Protein AF-A0A937SHB6-F1 (afdb_monomer)

Radius of gyration: 24.81 Å; Cα contacts (8 Å, |Δi|>4): 116; chains: 1; bounding box: 54×30×60 Å

Solvent-accessible surface area (backbone atoms only — not comparable to full-atom values): 8129 Å² total; per-residue (Å²): 98,78,80,80,65,56,73,67,54,48,50,49,52,33,52,53,51,51,54,50,47,58,57,35,51,78,69,76,44,89,82,82,57,67,51,73,22,93,38,59,79,48,72,45,74,58,48,97,75,43,70,35,32,36,26,11,16,46,61,26,39,21,71,79,67,76,34,72,58,46,58,57,51,52,54,55,50,63,57,54,54,58,62,72,45,42,75,76,45,43,65,61,48,54,54,48,50,52,51,53,51,49,55,44,45,74,75,32,31,46,98,88,69,50,71,37,60,68,62,45,48,46,69,78,70,45,80,84,71,77,66,73,65,60,68,70,74,77,115

Mean predicted aligned error: 8.65 Å

pLDDT: mean 90.17, std 12.69, range [37.91, 98.0]

Sequence (139 aa):
GPNIYNASQKKRQTQEFLALRSRLYKLHKQFDPMLGAGYGRARSEPTKDIVYRRRSGQDFWTEITGDPDFYLKLVRLMRDEPAKHRRKYAPAWDAAINRFTHEFVENFCFSNGNIDWEKLVQFVSGTKNNEATAKKRKK

Secondary structure (DSSP, 8-state):
------HHHHHHHHHHHHHHHHHHHTTT-----EEEESSS---B---SS--SEEEETHHHHHHHHS-TTHHHHHHHHHHHHHHHHHHHHHHHHHHHHHHHHHHHHHHHB-TTS-B-HHHHHHHHHS---GGGGTGGG--

Structure (mmCIF, N/CA/C/O backbone):
data_AF-A0A937SHB6-F1
#
_entry.id   AF-A0A937SHB6-F1
#
loop_
_atom_site.group_PDB
_atom_site.id
_atom_site.type_symbol
_atom_site.label_atom_id
_atom_site.label_alt_id
_atom_site.label_comp_id
_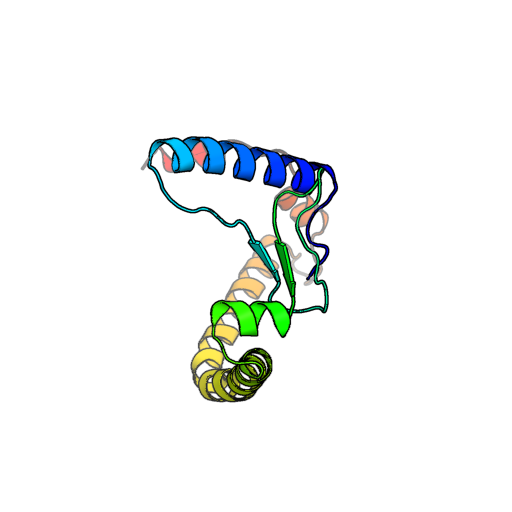atom_site.label_asym_id
_atom_site.label_entity_id
_atom_site.label_seq_id
_atom_site.pdbx_PDB_ins_code
_atom_site.Cartn_x
_atom_site.Cartn_y
_atom_site.Cartn_z
_atom_site.occupancy
_atom_site.B_iso_or_equiv
_atom_site.auth_seq_id
_atom_site.auth_comp_id
_atom_site.auth_asym_id
_ato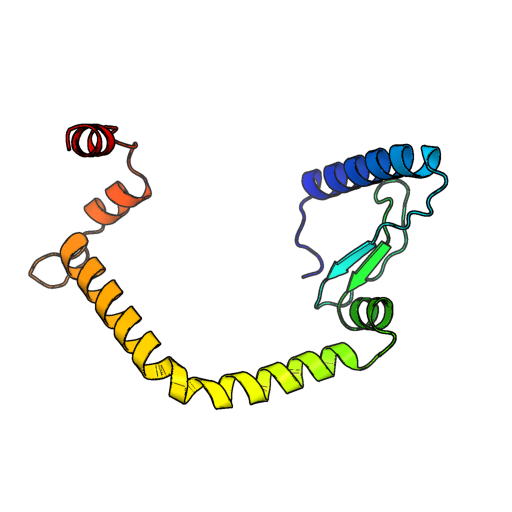m_site.auth_atom_id
_atom_site.pdbx_PDB_model_num
ATOM 1 N N . GLY A 1 1 ? -1.554 5.803 -5.635 1.00 72.00 1 GLY A N 1
ATOM 2 C CA . GLY A 1 1 ? -1.498 6.767 -6.751 1.00 72.00 1 GLY A CA 1
ATOM 3 C C . GLY A 1 1 ? -0.051 6.986 -7.136 1.00 72.00 1 GLY A C 1
ATOM 4 O O . GLY A 1 1 ? 0.813 6.544 -6.390 1.00 72.00 1 GLY A O 1
ATOM 5 N N . PRO A 1 2 ? 0.256 7.660 -8.250 1.00 78.81 2 PRO A N 1
ATOM 6 C CA . PRO A 1 2 ? 1.640 7.814 -8.718 1.00 78.81 2 PRO A CA 1
ATOM 7 C C . PRO A 1 2 ? 2.530 8.690 -7.808 1.00 78.81 2 PRO A C 1
ATOM 9 O O . PRO A 1 2 ? 3.752 8.636 -7.914 1.00 78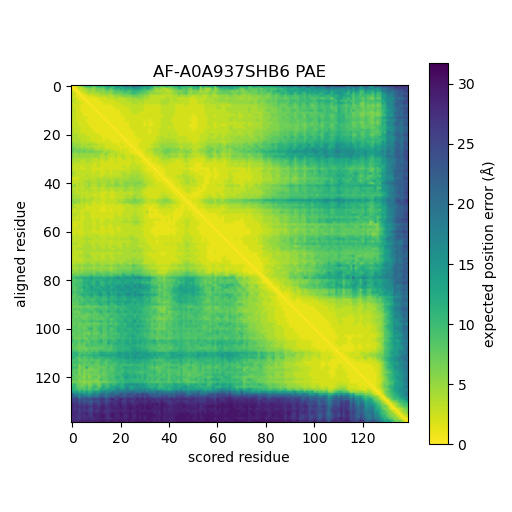.81 2 PRO A O 1
ATOM 12 N N . ASN A 1 3 ? 1.936 9.464 -6.890 1.00 83.12 3 ASN A N 1
ATOM 13 C CA . ASN A 1 3 ? 2.628 10.397 -5.991 1.00 83.12 3 ASN A CA 1
ATOM 14 C C . ASN A 1 3 ? 2.478 9.995 -4.512 1.00 83.12 3 ASN A C 1
ATOM 16 O O . ASN A 1 3 ? 1.939 10.750 -3.713 1.00 83.12 3 ASN A O 1
ATOM 20 N N . ILE A 1 4 ? 2.920 8.789 -4.152 1.00 85.81 4 ILE A N 1
ATOM 21 C CA . ILE A 1 4 ? 2.862 8.281 -2.762 1.00 85.81 4 ILE A CA 1
ATOM 22 C C . ILE A 1 4 ? 4.119 8.579 -1.941 1.00 85.81 4 ILE A C 1
ATOM 24 O O . ILE A 1 4 ? 4.119 8.372 -0.731 1.00 85.81 4 ILE A O 1
ATOM 28 N N . TYR A 1 5 ? 5.187 9.048 -2.592 1.00 89.69 5 TYR A N 1
ATOM 29 C CA . TYR A 1 5 ? 6.479 9.267 -1.952 1.00 89.69 5 TYR A CA 1
ATOM 30 C C . TYR A 1 5 ? 6.903 10.728 -1.988 1.00 89.69 5 TYR A C 1
ATOM 32 O O . TYR A 1 5 ? 6.865 11.381 -3.038 1.00 89.69 5 TYR A O 1
ATOM 40 N N . ASN A 1 6 ? 7.399 11.197 -0.848 1.00 92.94 6 ASN A N 1
ATOM 41 C CA . ASN A 1 6 ? 8.152 12.437 -0.748 1.00 92.94 6 ASN A CA 1
ATOM 42 C C . ASN A 1 6 ? 9.592 12.258 -1.285 1.00 92.94 6 ASN A C 1
ATOM 44 O O . ASN A 1 6 ? 10.005 11.171 -1.706 1.00 92.94 6 ASN A O 1
ATOM 48 N N . ALA A 1 7 ? 10.370 13.342 -1.299 1.00 91.50 7 ALA A N 1
ATOM 49 C CA . ALA A 1 7 ? 11.719 13.341 -1.864 1.00 91.50 7 ALA A CA 1
ATOM 50 C C . ALA A 1 7 ? 12.697 12.402 -1.127 1.00 91.50 7 ALA A C 1
ATOM 52 O O . ALA A 1 7 ? 13.476 11.704 -1.781 1.00 91.50 7 ALA A O 1
ATOM 53 N N . SER A 1 8 ? 12.645 12.334 0.210 1.00 94.06 8 SER A N 1
ATOM 54 C CA . SER A 1 8 ? 13.553 11.477 0.985 1.00 94.06 8 SER A CA 1
ATOM 55 C C . SER A 1 8 ? 13.262 9.992 0.756 1.00 94.06 8 SER A C 1
ATOM 57 O O . SER A 1 8 ? 14.193 9.205 0.586 1.00 94.06 8 SER A O 1
ATOM 59 N N . GLN A 1 9 ? 11.985 9.620 0.640 1.00 94.38 9 GLN A N 1
ATOM 60 C CA . GLN A 1 9 ? 11.557 8.259 0.309 1.00 94.38 9 GLN A CA 1
ATOM 61 C C . GLN A 1 9 ? 12.026 7.835 -1.087 1.00 94.38 9 GLN A C 1
ATOM 63 O O . GLN A 1 9 ? 12.581 6.747 -1.235 1.00 94.38 9 GLN A O 1
ATOM 68 N N . LYS A 1 10 ? 11.890 8.705 -2.100 1.00 92.38 10 LYS A N 1
ATOM 69 C CA . LYS A 1 10 ? 12.387 8.425 -3.461 1.00 92.38 10 LYS A CA 1
ATOM 70 C C . LYS A 1 10 ? 13.899 8.193 -3.471 1.00 92.38 10 LYS A C 1
ATOM 72 O O . LYS A 1 10 ? 14.362 7.217 -4.058 1.00 92.38 10 LYS A O 1
ATOM 77 N N . LYS A 1 11 ? 14.659 9.043 -2.768 1.00 94.31 11 LYS A N 1
ATOM 78 C CA . LYS A 1 11 ? 16.118 8.904 -2.638 1.00 94.31 11 LYS A CA 1
ATOM 79 C C . LYS A 1 11 ? 16.498 7.597 -1.944 1.00 94.31 11 LYS A C 1
ATOM 81 O O . LYS A 1 11 ? 17.383 6.892 -2.427 1.00 94.31 11 LYS A O 1
ATOM 86 N N . ARG A 1 12 ? 15.820 7.247 -0.844 1.00 96.19 12 ARG A N 1
ATOM 87 C CA . ARG A 1 12 ? 16.086 5.993 -0.128 1.00 96.19 12 ARG A CA 1
ATOM 88 C C . ARG A 1 12 ? 15.779 4.779 -0.997 1.00 96.19 12 ARG A C 1
ATOM 90 O O . ARG A 1 12 ? 16.596 3.871 -1.062 1.00 96.19 12 ARG A O 1
ATOM 97 N N . GLN A 1 13 ? 14.663 4.789 -1.720 1.00 95.25 13 GLN A N 1
ATOM 98 C CA . GLN A 1 13 ? 14.301 3.707 -2.633 1.00 95.25 13 GLN A CA 1
ATOM 99 C C . GLN A 1 13 ? 15.363 3.490 -3.724 1.00 95.25 13 GLN A C 1
ATOM 101 O O . GLN A 1 13 ? 15.758 2.352 -3.969 1.00 95.25 13 GLN A O 1
ATOM 106 N N . THR A 1 14 ? 15.885 4.566 -4.324 1.00 95.31 14 THR A N 1
ATOM 107 C CA . THR A 1 14 ? 17.014 4.482 -5.267 1.00 95.31 14 THR A CA 1
ATOM 108 C C . THR A 1 14 ? 18.235 3.812 -4.628 1.00 95.31 14 THR A C 1
ATOM 110 O O . THR A 1 14 ? 18.822 2.913 -5.229 1.00 95.31 14 THR A O 1
ATOM 113 N N . GLN A 1 15 ? 18.612 4.208 -3.408 1.00 96.50 15 GLN A N 1
ATOM 114 C CA . GLN A 1 15 ? 19.764 3.628 -2.704 1.00 96.50 15 GLN A CA 1
ATOM 115 C C . GLN A 1 15 ? 19.589 2.127 -2.438 1.00 96.50 15 GLN A C 1
ATOM 117 O O . GLN A 1 15 ? 20.512 1.354 -2.689 1.00 96.50 15 GLN A O 1
ATOM 122 N N . GLU A 1 16 ? 18.407 1.709 -1.983 1.00 96.88 16 GLU A N 1
ATOM 123 C CA . GLU A 1 16 ? 18.111 0.296 -1.716 1.00 96.88 16 GLU A CA 1
ATOM 124 C C . GLU A 1 16 ? 18.144 -0.546 -2.997 1.00 96.88 16 GLU A C 1
ATOM 126 O O . GLU A 1 16 ? 18.738 -1.627 -3.017 1.00 96.88 16 GLU A O 1
ATOM 131 N N . PHE A 1 17 ? 17.594 -0.037 -4.106 1.00 96.69 17 PHE A N 1
ATOM 132 C CA . PHE A 1 17 ? 17.677 -0.731 -5.392 1.00 96.69 17 PHE A CA 1
ATOM 133 C C . PHE A 1 17 ? 19.113 -0.837 -5.911 1.00 96.69 17 PHE A C 1
ATOM 135 O O . PHE A 1 17 ? 19.489 -1.886 -6.432 1.00 96.69 17 PHE A O 1
ATOM 142 N N . LEU A 1 18 ? 19.944 0.194 -5.735 1.00 95.25 18 LEU A N 1
ATOM 143 C CA . LEU A 1 18 ? 21.368 0.131 -6.083 1.00 95.25 18 LEU A CA 1
ATOM 144 C C . LEU A 1 18 ? 22.121 -0.906 -5.240 1.00 95.25 18 LEU A C 1
ATOM 146 O O . LEU A 1 18 ? 22.929 -1.669 -5.779 1.00 95.25 18 LEU A O 1
ATOM 150 N N . ALA A 1 19 ? 21.840 -0.962 -3.937 1.00 96.38 19 ALA A N 1
ATOM 151 C CA . ALA A 1 19 ? 22.441 -1.933 -3.030 1.00 96.38 19 ALA A CA 1
ATOM 152 C C . ALA A 1 19 ? 22.047 -3.371 -3.403 1.00 96.38 19 ALA A C 1
ATOM 154 O O . ALA A 1 19 ? 22.914 -4.245 -3.491 1.00 96.38 19 ALA A O 1
ATOM 155 N N . LEU A 1 20 ? 20.763 -3.614 -3.684 1.00 96.12 20 LEU A N 1
ATOM 156 C CA . LEU A 1 20 ? 20.275 -4.914 -4.141 1.00 96.12 20 LEU A CA 1
ATOM 157 C C . LEU A 1 20 ? 20.898 -5.307 -5.484 1.00 96.12 20 LEU A C 1
ATOM 159 O O . LEU A 1 20 ? 21.407 -6.417 -5.621 1.00 96.12 20 LEU A O 1
ATOM 163 N N . ARG A 1 21 ? 20.933 -4.380 -6.444 1.00 94.62 21 ARG A N 1
ATOM 164 C CA . ARG A 1 21 ? 21.545 -4.595 -7.757 1.00 94.62 21 ARG A CA 1
ATOM 165 C C . ARG A 1 21 ? 23.005 -5.038 -7.638 1.00 94.62 21 ARG A C 1
ATOM 167 O O . ARG A 1 21 ? 23.398 -6.009 -8.273 1.00 94.62 21 ARG A O 1
ATOM 174 N N . SER A 1 22 ? 23.792 -4.380 -6.784 1.00 94.44 22 SER A N 1
ATOM 175 C CA . SER A 1 22 ? 25.191 -4.757 -6.522 1.00 94.44 22 SER A CA 1
ATOM 176 C C . SER A 1 22 ? 25.322 -6.190 -5.986 1.00 94.44 22 SER A C 1
ATOM 178 O O . SER A 1 22 ? 26.214 -6.929 -6.398 1.00 94.44 22 SER A O 1
ATOM 180 N N . ARG A 1 23 ? 24.404 -6.624 -5.110 1.00 95.94 23 ARG A N 1
ATOM 181 C CA . ARG A 1 23 ? 24.380 -8.004 -4.593 1.00 95.94 23 ARG A CA 1
ATOM 182 C C . ARG A 1 23 ? 24.003 -9.015 -5.676 1.00 95.94 23 ARG A C 1
ATOM 184 O O . ARG A 1 23 ? 24.661 -10.042 -5.787 1.00 95.94 23 ARG A O 1
ATOM 191 N N . LEU A 1 24 ? 22.986 -8.717 -6.484 1.00 95.62 24 LEU A N 1
ATOM 192 C CA . LEU A 1 24 ? 22.501 -9.614 -7.539 1.00 95.62 24 LEU A CA 1
ATOM 193 C C . LEU A 1 24 ? 23.487 -9.756 -8.702 1.00 95.62 24 LEU A C 1
ATOM 195 O O . LEU A 1 24 ? 23.623 -10.851 -9.246 1.00 95.62 24 LEU A O 1
ATOM 199 N N . TYR A 1 25 ? 24.236 -8.699 -9.031 1.00 92.62 25 TYR A N 1
ATOM 200 C CA . TYR A 1 25 ? 25.283 -8.773 -10.052 1.00 92.62 25 TYR A CA 1
ATOM 201 C C . TYR A 1 25 ? 26.380 -9.777 -9.700 1.00 92.62 25 TYR A C 1
ATOM 203 O O . TYR A 1 25 ? 26.818 -10.517 -10.576 1.00 92.62 25 TYR A O 1
ATOM 211 N N . LYS A 1 26 ? 26.772 -9.871 -8.422 1.00 94.81 26 LYS A N 1
ATOM 212 C CA . LYS A 1 26 ? 27.739 -10.882 -7.952 1.00 94.81 26 LYS A CA 1
ATOM 213 C C . LYS A 1 26 ? 27.235 -12.317 -8.135 1.00 94.81 26 LYS A C 1
ATOM 215 O O . LYS A 1 26 ? 28.032 -13.242 -8.162 1.00 94.81 26 LYS A O 1
ATOM 220 N N . LEU A 1 27 ? 25.920 -12.493 -8.250 1.00 96.19 27 LEU A N 1
ATOM 221 C CA . LEU A 1 27 ? 25.257 -13.776 -8.483 1.00 96.19 27 LEU A CA 1
ATOM 222 C C . LEU A 1 27 ? 24.895 -13.989 -9.962 1.00 96.19 27 LEU A C 1
ATOM 224 O O . LEU A 1 27 ? 24.145 -14.915 -10.273 1.00 96.19 27 LEU A O 1
ATOM 228 N N . HIS A 1 28 ? 25.362 -13.114 -10.862 1.00 93.88 28 HIS A N 1
ATOM 229 C CA . HIS A 1 28 ? 25.025 -13.114 -12.288 1.00 93.88 28 HIS A CA 1
ATOM 230 C C . HIS A 1 28 ? 23.509 -13.143 -12.562 1.00 93.88 28 HIS A C 1
ATOM 232 O O . HIS A 1 28 ? 23.046 -13.745 -13.531 1.00 93.88 28 HIS A O 1
ATOM 238 N N . LYS A 1 29 ? 22.709 -12.501 -11.699 1.00 94.12 29 LYS A N 1
ATOM 239 C CA . LYS A 1 29 ? 21.258 -12.376 -11.887 1.00 94.12 29 LYS A CA 1
ATOM 240 C C . LYS A 1 29 ? 20.918 -11.048 -12.552 1.00 94.12 29 LYS A C 1
ATOM 242 O O . LYS A 1 29 ? 21.441 -10.002 -12.167 1.00 94.12 29 LYS A O 1
ATOM 247 N N . GLN A 1 30 ? 20.012 -11.094 -13.527 1.00 90.81 30 GLN A N 1
ATOM 248 C CA . GLN A 1 30 ? 19.422 -9.884 -14.091 1.00 90.81 30 GLN A CA 1
ATOM 249 C C . GLN A 1 30 ? 18.517 -9.208 -13.059 1.00 90.81 30 GLN A C 1
ATOM 251 O O . GLN A 1 30 ? 17.833 -9.872 -12.279 1.00 90.81 30 GLN A O 1
ATOM 256 N N . PHE A 1 31 ? 18.533 -7.878 -13.055 1.00 93.44 31 PHE A N 1
ATOM 257 C CA . PHE A 1 31 ? 17.749 -7.068 -12.137 1.00 93.44 31 PHE A CA 1
ATOM 258 C C . PHE A 1 31 ? 17.270 -5.796 -12.832 1.00 93.44 31 PHE A C 1
ATOM 260 O O . PHE A 1 31 ? 18.085 -4.961 -13.226 1.00 93.44 31 PHE A O 1
ATOM 267 N N . ASP A 1 32 ? 15.953 -5.650 -12.938 1.00 91.44 32 ASP A N 1
ATOM 268 C CA . ASP A 1 32 ? 15.282 -4.483 -13.507 1.00 91.44 32 ASP A CA 1
ATOM 269 C C . ASP A 1 32 ? 14.237 -3.964 -12.505 1.00 91.44 32 ASP A C 1
ATOM 271 O O . ASP A 1 32 ? 13.167 -4.563 -12.352 1.00 91.44 32 ASP A O 1
ATOM 275 N N . PRO A 1 33 ? 14.558 -2.910 -11.735 1.00 95.31 33 PRO A N 1
ATOM 276 C CA . PRO A 1 33 ? 13.644 -2.391 -10.734 1.00 95.31 33 PRO A CA 1
ATOM 277 C C . PRO A 1 33 ? 12.531 -1.550 -11.374 1.00 95.31 33 PRO A C 1
ATOM 279 O O . PRO A 1 33 ? 12.778 -0.641 -12.170 1.00 95.31 33 PRO A O 1
ATOM 282 N N . MET A 1 34 ? 11.295 -1.782 -10.927 1.00 93.81 34 MET A N 1
ATOM 283 C CA . MET A 1 34 ? 10.117 -1.010 -11.320 1.00 93.81 34 MET A CA 1
ATOM 284 C C . MET A 1 34 ? 9.286 -0.608 -10.096 1.00 93.81 34 MET A C 1
ATOM 286 O O . MET A 1 34 ? 9.050 -1.406 -9.191 1.00 93.81 34 MET A O 1
ATOM 290 N N . LEU A 1 35 ? 8.788 0.628 -10.100 1.00 94.69 35 LEU A N 1
ATOM 291 C CA . LEU A 1 35 ? 7.732 1.106 -9.217 1.00 94.69 35 LEU A CA 1
ATOM 292 C C . LEU A 1 35 ? 6.403 1.129 -9.981 1.00 94.69 35 LEU A C 1
ATOM 294 O O . LEU A 1 35 ? 6.163 1.997 -10.826 1.00 94.69 35 LEU A O 1
ATOM 298 N N . GLY A 1 36 ? 5.543 0.167 -9.657 1.00 95.00 36 GLY A N 1
ATOM 299 C CA . GLY A 1 36 ? 4.188 0.064 -10.184 1.00 95.00 36 GLY A CA 1
ATOM 300 C C . GLY A 1 36 ? 3.157 0.759 -9.298 1.00 95.00 36 GLY A C 1
ATOM 301 O O . GLY A 1 36 ? 3.198 0.637 -8.074 1.00 95.00 36 GLY A O 1
ATOM 302 N N . ALA A 1 37 ? 2.197 1.453 -9.906 1.00 94.88 37 ALA A N 1
ATOM 303 C CA . ALA A 1 37 ? 0.996 1.926 -9.224 1.00 94.88 37 ALA A CA 1
ATOM 304 C C . ALA A 1 37 ? -0.264 1.386 -9.911 1.00 94.88 37 ALA A C 1
ATOM 306 O O . ALA A 1 37 ? -0.446 1.546 -11.114 1.00 94.88 37 ALA A O 1
ATOM 307 N N . GLY A 1 38 ? -1.188 0.806 -9.138 1.00 93.56 38 GLY A N 1
ATOM 308 C CA . GLY A 1 38 ? -2.402 0.185 -9.689 1.00 93.56 38 GLY A CA 1
ATOM 309 C C . GLY A 1 38 ? -3.365 1.143 -10.407 1.00 93.56 38 GLY A C 1
ATOM 310 O O . GLY A 1 38 ? -4.265 0.689 -11.106 1.00 93.56 38 GLY A O 1
ATOM 311 N N . TYR A 1 39 ? -3.183 2.458 -10.262 1.00 93.19 39 TYR A N 1
ATOM 312 C CA . TYR A 1 39 ? -3.977 3.496 -10.921 1.00 93.19 39 TYR A CA 1
ATOM 313 C C . TYR A 1 39 ? -3.147 4.765 -11.168 1.00 93.19 39 TYR A C 1
ATOM 315 O O . TYR A 1 39 ? -2.123 4.995 -10.518 1.00 93.19 39 TYR A O 1
ATOM 323 N N . GLY A 1 40 ? -3.627 5.615 -12.079 1.00 93.94 40 GLY A N 1
ATOM 324 C CA . GLY A 1 40 ? -2.921 6.799 -12.577 1.00 93.94 40 GLY A CA 1
ATOM 325 C C . GLY A 1 40 ? -2.357 6.580 -13.982 1.00 93.94 40 GLY A C 1
ATOM 326 O O . GLY A 1 40 ? -2.597 5.544 -14.593 1.00 93.94 40 GLY A O 1
ATOM 327 N N . ARG A 1 41 ? -1.620 7.571 -14.494 1.00 94.62 41 ARG A N 1
ATOM 328 C CA . ARG A 1 41 ? -1.061 7.579 -15.862 1.00 94.62 41 ARG A CA 1
ATOM 329 C C . ARG A 1 41 ? 0.443 7.886 -15.899 1.00 94.62 41 ARG A C 1
ATOM 331 O O . ARG A 1 41 ? 0.960 8.346 -16.908 1.00 94.62 41 ARG A O 1
ATOM 338 N N . ALA A 1 42 ? 1.147 7.724 -14.777 1.00 91.81 42 ALA A N 1
ATOM 339 C CA . ALA A 1 42 ? 2.574 8.019 -14.729 1.00 91.81 42 ALA A CA 1
ATOM 340 C C . ALA A 1 42 ? 3.390 6.915 -15.413 1.00 91.81 42 ALA A C 1
ATOM 342 O O . ALA A 1 42 ? 3.327 5.749 -15.017 1.00 91.81 42 ALA A O 1
ATOM 343 N N . ARG A 1 43 ? 4.212 7.329 -16.378 1.00 94.75 43 ARG A N 1
ATOM 344 C CA . ARG A 1 43 ? 5.191 6.499 -17.073 1.00 94.75 43 ARG A CA 1
ATOM 345 C C . ARG A 1 43 ? 6.514 7.247 -17.138 1.00 94.75 43 ARG A C 1
ATOM 347 O O . ARG A 1 43 ? 6.553 8.394 -17.574 1.00 94.75 43 ARG A O 1
ATOM 354 N N . SER A 1 44 ? 7.593 6.625 -16.679 1.00 94.25 44 SER A N 1
ATOM 355 C CA . SER A 1 44 ? 8.938 7.167 -16.881 1.00 94.25 44 SER A CA 1
ATOM 356 C C . SER A 1 44 ? 9.986 6.069 -16.898 1.00 94.25 44 SER A C 1
ATOM 358 O O . SER A 1 44 ? 9.865 5.078 -16.176 1.00 94.25 44 SER A O 1
ATOM 360 N N . GLU A 1 45 ? 11.032 6.293 -17.681 1.00 95.50 45 GLU A N 1
ATOM 361 C CA . GLU A 1 45 ? 12.240 5.473 -17.678 1.00 95.50 45 GLU A CA 1
ATOM 362 C C . GLU A 1 45 ? 13.197 5.883 -16.547 1.00 95.50 45 GLU A C 1
ATOM 364 O O . GLU A 1 45 ? 12.990 6.938 -15.926 1.00 95.50 45 GLU A O 1
ATOM 369 N N . PRO A 1 46 ? 14.214 5.056 -16.237 1.00 94.62 46 PRO A N 1
ATOM 370 C CA . PRO A 1 46 ? 15.198 5.370 -15.216 1.00 94.62 46 PRO A CA 1
ATOM 371 C C . PRO A 1 46 ? 16.020 6.605 -15.599 1.00 94.62 46 PRO A C 1
ATOM 373 O O . PRO A 1 46 ? 16.378 6.806 -16.758 1.00 94.62 46 PRO A O 1
ATOM 376 N N . THR A 1 47 ? 16.360 7.415 -14.605 1.00 93.62 47 THR A N 1
ATOM 377 C CA . THR A 1 47 ? 17.254 8.571 -14.716 1.00 93.62 47 THR A CA 1
ATOM 378 C C . THR A 1 47 ? 18.438 8.417 -13.759 1.00 93.62 47 THR A C 1
ATOM 380 O O . THR A 1 47 ? 18.540 7.435 -13.020 1.00 93.62 47 THR A O 1
ATOM 383 N N . LYS A 1 48 ? 19.338 9.410 -13.734 1.00 90.00 48 LYS A N 1
ATOM 384 C CA . LYS A 1 48 ? 20.470 9.445 -12.795 1.00 90.00 48 LYS A CA 1
ATOM 385 C C . LYS A 1 48 ? 20.023 9.380 -11.326 1.00 90.00 48 LYS A C 1
ATOM 387 O O . LYS A 1 48 ? 20.667 8.707 -10.527 1.00 90.00 48 LYS A O 1
ATOM 392 N N . ASP A 1 49 ? 18.919 10.044 -10.987 1.00 90.19 49 ASP A N 1
ATOM 393 C CA . ASP A 1 49 ? 18.430 10.153 -9.604 1.00 90.19 49 ASP A CA 1
ATOM 394 C C . ASP A 1 49 ? 17.396 9.072 -9.242 1.00 90.19 49 ASP A C 1
ATOM 396 O O . ASP A 1 49 ? 17.234 8.708 -8.072 1.00 90.19 49 ASP A O 1
ATOM 400 N N . ILE A 1 50 ? 16.691 8.538 -10.243 1.00 92.94 50 ILE A N 1
ATOM 401 C CA . ILE A 1 50 ? 15.656 7.512 -10.086 1.00 92.94 50 ILE A CA 1
ATOM 402 C C . ILE A 1 50 ? 16.026 6.321 -10.962 1.00 92.94 50 ILE A C 1
ATOM 404 O O . ILE A 1 50 ? 15.730 6.289 -12.148 1.00 92.94 50 ILE A O 1
ATOM 408 N N . VAL A 1 51 ? 16.654 5.314 -10.366 1.00 95.19 51 VAL A N 1
ATOM 409 C CA . VAL A 1 51 ? 17.265 4.184 -11.095 1.00 95.19 51 VAL A CA 1
ATOM 410 C C . VAL A 1 51 ? 16.280 3.078 -11.492 1.00 95.19 51 VAL A C 1
ATOM 412 O O . VAL A 1 51 ? 16.700 1.966 -11.796 1.00 95.19 51 VAL A O 1
ATOM 415 N N . TYR A 1 52 ? 14.979 3.358 -11.444 1.00 95.00 52 TYR A N 1
ATOM 416 C CA . TYR A 1 52 ? 13.909 2.388 -11.657 1.00 95.00 52 TYR A CA 1
ATOM 417 C C . TYR A 1 52 ? 12.816 2.944 -12.566 1.00 95.00 52 TYR A C 1
ATOM 419 O O . TYR A 1 52 ? 12.566 4.152 -12.605 1.00 95.00 52 TYR A O 1
ATOM 427 N N . ARG A 1 53 ? 12.137 2.046 -13.282 1.00 95.50 53 ARG A N 1
ATOM 428 C CA . ARG A 1 53 ? 11.020 2.397 -14.166 1.00 95.50 53 ARG A CA 1
ATOM 429 C C . ARG A 1 53 ? 9.789 2.735 -13.344 1.00 95.50 53 AR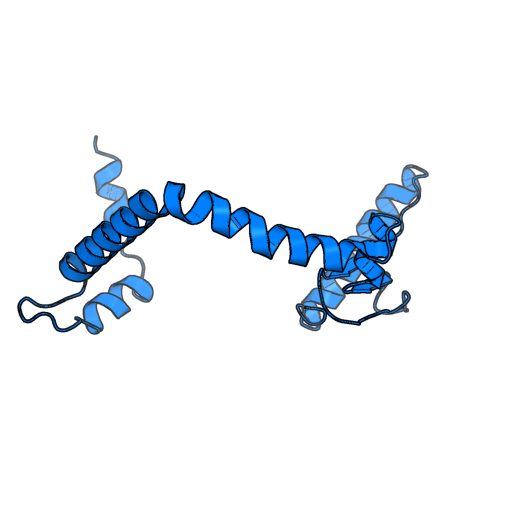G A C 1
ATOM 431 O O . ARG A 1 53 ? 9.544 2.137 -12.300 1.00 95.50 53 ARG A O 1
ATOM 438 N N . ARG A 1 54 ? 8.985 3.685 -13.812 1.00 94.62 54 ARG A N 1
ATOM 439 C CA . ARG A 1 54 ? 7.653 3.941 -13.251 1.00 94.62 54 ARG A CA 1
ATOM 440 C C . ARG A 1 54 ? 6.602 3.586 -14.278 1.00 94.62 54 ARG A C 1
ATOM 442 O O . ARG A 1 54 ? 6.711 3.990 -15.440 1.00 94.62 54 ARG A O 1
ATOM 449 N N . ARG A 1 55 ? 5.591 2.858 -13.821 1.00 96.62 55 ARG A N 1
ATOM 450 C CA . ARG A 1 55 ? 4.401 2.488 -14.586 1.00 96.62 55 ARG A CA 1
ATOM 451 C C . ARG A 1 55 ? 3.182 2.659 -13.700 1.00 96.62 55 ARG A C 1
ATOM 453 O O . ARG A 1 55 ? 3.240 2.387 -12.501 1.00 96.62 55 ARG A O 1
ATOM 460 N N . SER A 1 56 ? 2.074 3.127 -14.255 1.00 96.50 56 SER A N 1
ATOM 461 C CA . SER A 1 56 ? 0.824 3.289 -13.512 1.00 96.50 56 SER A CA 1
ATOM 462 C C . SER A 1 56 ? -0.372 2.884 -14.353 1.00 96.50 56 SER A C 1
ATOM 464 O O . SER A 1 56 ? -0.341 3.032 -15.571 1.00 96.50 56 SER A O 1
ATOM 466 N N . GLY A 1 57 ? -1.436 2.424 -13.697 1.00 96.06 57 GLY A N 1
ATOM 467 C CA . GLY A 1 57 ? -2.689 2.089 -14.368 1.00 96.06 57 GLY A CA 1
ATOM 468 C C . GLY A 1 57 ? -2.463 1.064 -15.476 1.00 96.06 57 GLY A C 1
ATOM 469 O O . GLY A 1 57 ? -1.816 0.045 -15.242 1.00 96.06 57 GLY A O 1
ATOM 470 N N . GLN A 1 58 ? -2.981 1.347 -16.671 1.00 97.25 58 GLN A N 1
ATOM 471 C CA . GLN A 1 58 ? -2.892 0.447 -17.818 1.00 97.25 58 GLN A CA 1
ATOM 472 C C . GLN A 1 58 ? -1.454 0.012 -18.122 1.00 97.25 58 GLN A C 1
ATOM 474 O O . GLN A 1 58 ? -1.220 -1.184 -18.237 1.00 97.25 58 GLN A O 1
ATOM 479 N N . ASP A 1 59 ? -0.487 0.936 -18.172 1.00 97.25 59 ASP A N 1
ATOM 480 C CA . ASP A 1 59 ? 0.916 0.601 -18.462 1.00 97.25 59 ASP A CA 1
ATOM 481 C C . ASP A 1 59 ? 1.483 -0.411 -17.455 1.00 97.25 59 ASP A C 1
ATOM 483 O O . ASP A 1 59 ? 2.168 -1.353 -17.837 1.00 97.25 59 ASP A O 1
ATOM 487 N N . PHE A 1 60 ? 1.179 -0.239 -16.163 1.00 96.88 60 PHE A N 1
ATOM 488 C CA . PHE A 1 60 ? 1.642 -1.163 -15.127 1.00 96.88 60 PHE A CA 1
ATOM 489 C C . PHE A 1 60 ? 0.998 -2.537 -15.284 1.00 96.88 60 PHE A C 1
ATOM 491 O O . PHE A 1 60 ? 1.705 -3.537 -15.338 1.00 96.88 60 PHE A O 1
ATOM 498 N N . TRP A 1 61 ? -0.333 -2.581 -15.380 1.00 97.31 61 TRP A N 1
ATOM 499 C CA . TRP A 1 61 ? -1.063 -3.841 -15.474 1.00 97.31 61 TRP A CA 1
ATOM 500 C C . TRP A 1 61 ? -0.727 -4.609 -16.753 1.00 97.31 61 TRP A C 1
ATOM 502 O O . TRP A 1 61 ? -0.526 -5.818 -16.684 1.00 97.31 61 TRP A O 1
ATOM 512 N N . THR A 1 62 ? -0.576 -3.916 -17.882 1.00 97.94 62 THR A N 1
ATOM 513 C CA . THR A 1 62 ? -0.127 -4.521 -19.146 1.00 97.94 62 THR A CA 1
ATOM 514 C C . THR A 1 62 ? 1.255 -5.138 -18.982 1.00 97.94 62 THR A C 1
ATOM 516 O O . THR A 1 62 ? 1.480 -6.259 -19.416 1.00 97.94 62 THR A O 1
ATOM 519 N N . GLU A 1 63 ? 2.179 -4.443 -18.317 1.00 96.06 63 GLU A N 1
ATOM 520 C CA . GLU A 1 63 ? 3.556 -4.912 -18.173 1.00 96.06 63 GLU A CA 1
ATOM 521 C C . GLU A 1 63 ? 3.680 -6.180 -17.314 1.00 96.06 63 GLU A C 1
ATOM 523 O O . GLU A 1 63 ? 4.484 -7.051 -17.634 1.00 96.06 63 GLU A O 1
ATOM 528 N N . ILE A 1 64 ? 2.866 -6.327 -16.262 1.00 96.12 64 ILE A N 1
ATOM 529 C CA . ILE A 1 64 ? 2.923 -7.514 -15.389 1.00 96.12 64 ILE A CA 1
ATOM 530 C C . ILE A 1 64 ? 2.002 -8.664 -15.817 1.00 96.12 64 ILE A C 1
ATOM 532 O O . ILE A 1 64 ? 2.183 -9.779 -15.335 1.00 96.12 64 ILE A O 1
ATOM 536 N N . THR A 1 65 ? 1.014 -8.422 -16.685 1.00 97.44 65 THR A N 1
ATOM 537 C CA . THR A 1 65 ? 0.034 -9.452 -17.097 1.00 97.44 65 THR A CA 1
ATOM 538 C C . THR A 1 65 ? 0.042 -9.773 -18.590 1.00 97.44 65 THR A C 1
ATOM 540 O O . THR A 1 65 ? -0.497 -10.801 -18.986 1.00 97.44 65 THR A O 1
ATOM 543 N N . GLY A 1 66 ? 0.616 -8.904 -19.425 1.00 97.88 66 GLY A N 1
ATOM 544 C CA . GLY A 1 66 ? 0.496 -8.958 -20.884 1.00 97.88 66 GLY A CA 1
ATOM 545 C C . GLY A 1 66 ? -0.861 -8.488 -21.424 1.00 97.88 66 GLY A C 1
ATOM 546 O O . GLY A 1 66 ? -1.052 -8.468 -22.636 1.00 97.88 66 GLY A O 1
ATOM 547 N N . ASP A 1 67 ? -1.800 -8.102 -20.557 1.00 97.94 67 ASP A N 1
ATOM 548 C CA . ASP A 1 67 ? -3.176 -7.780 -20.928 1.00 97.94 67 ASP A CA 1
ATOM 549 C C . ASP A 1 67 ? -3.460 -6.270 -20.789 1.00 97.94 67 ASP A C 1
ATOM 551 O O . ASP A 1 67 ? -3.525 -5.753 -19.665 1.00 97.94 67 ASP A O 1
ATOM 555 N N . PRO A 1 68 ? -3.663 -5.545 -21.909 1.00 97.88 68 PRO A N 1
ATOM 556 C CA . PRO A 1 68 ? -3.916 -4.108 -21.886 1.00 97.88 68 PRO A CA 1
ATOM 557 C C . PRO A 1 68 ? -5.242 -3.729 -21.221 1.00 97.88 68 PRO A C 1
ATOM 559 O O . PRO A 1 68 ? -5.383 -2.595 -20.762 1.00 97.88 68 PRO A O 1
ATOM 562 N N . ASP A 1 69 ? -6.186 -4.662 -21.109 1.00 98.00 69 ASP A N 1
ATOM 563 C CA . ASP A 1 69 ? -7.501 -4.429 -20.513 1.00 98.00 69 ASP A CA 1
ATOM 564 C C . ASP A 1 69 ? -7.593 -4.922 -19.064 1.00 98.00 69 ASP A C 1
ATOM 566 O O . ASP A 1 69 ? -8.648 -4.805 -18.429 1.00 98.00 69 ASP A O 1
ATOM 570 N N . PHE A 1 70 ? -6.502 -5.440 -18.491 1.00 97.44 70 PHE A N 1
ATOM 571 C CA . PHE A 1 70 ? -6.517 -6.037 -17.154 1.00 97.44 70 PHE A CA 1
ATOM 572 C C . PHE A 1 70 ? -7.029 -5.069 -16.076 1.00 97.44 70 PHE A C 1
ATOM 574 O O . PHE A 1 70 ? -7.817 -5.443 -15.206 1.00 97.44 70 PHE A O 1
ATOM 581 N N . TYR A 1 71 ? -6.666 -3.788 -16.164 1.00 95.38 71 TYR A N 1
ATOM 582 C CA . TYR A 1 71 ? -7.134 -2.767 -15.221 1.00 95.38 71 TYR A CA 1
ATOM 583 C C . TYR A 1 71 ? -8.664 -2.573 -15.256 1.00 95.38 71 TYR A C 1
ATOM 585 O O . TYR A 1 71 ? -9.274 -2.303 -14.220 1.00 95.38 71 TYR A O 1
ATOM 593 N N . LEU A 1 72 ? -9.303 -2.759 -16.419 1.00 96.38 72 LEU A N 1
ATOM 594 C CA . LEU A 1 72 ? -10.763 -2.741 -16.554 1.00 96.38 72 LEU A CA 1
ATOM 595 C C . LEU A 1 72 ? -11.382 -4.011 -15.973 1.00 96.38 72 LEU A C 1
ATOM 597 O O . LEU A 1 72 ? -12.423 -3.939 -15.318 1.00 96.38 72 LEU A O 1
ATOM 601 N N . LYS A 1 73 ? -10.739 -5.169 -16.175 1.00 95.50 73 LYS A N 1
ATOM 602 C CA . LYS A 1 73 ? -11.174 -6.445 -15.586 1.00 95.50 73 LYS A CA 1
ATOM 603 C C . LYS A 1 73 ? -11.216 -6.360 -14.061 1.00 95.50 73 LYS A C 1
ATOM 605 O O . LYS A 1 73 ? -12.206 -6.787 -13.474 1.00 95.50 73 LYS A O 1
ATOM 610 N N . LEU A 1 74 ? -10.224 -5.721 -13.432 1.00 92.88 74 LEU A N 1
ATOM 611 C CA . LEU A 1 74 ? -10.229 -5.472 -11.985 1.00 92.88 74 LEU A CA 1
ATOM 612 C C . LEU A 1 74 ? -11.472 -4.697 -11.533 1.00 92.88 74 LEU A C 1
ATOM 614 O O . LEU A 1 74 ? -12.129 -5.102 -10.579 1.00 92.88 74 LEU A O 1
ATOM 618 N N . VAL A 1 75 ? -11.831 -3.608 -12.221 1.00 90.38 75 VAL A N 1
ATOM 619 C CA . VAL A 1 75 ? -13.017 -2.808 -11.861 1.00 90.38 75 VAL A CA 1
ATOM 620 C C . VAL A 1 75 ? -14.310 -3.598 -12.059 1.00 90.38 75 VAL A C 1
ATOM 622 O O . VAL A 1 75 ? -15.209 -3.507 -11.226 1.00 90.38 75 VAL A O 1
ATOM 625 N N . ARG A 1 76 ? -14.407 -4.401 -13.125 1.00 91.00 76 ARG A N 1
ATOM 626 C CA . ARG A 1 76 ? -15.568 -5.272 -13.374 1.00 91.00 76 ARG A CA 1
ATOM 627 C C . ARG A 1 76 ? -15.723 -6.319 -12.265 1.00 91.00 76 ARG A C 1
ATOM 629 O O . ARG A 1 76 ? -16.799 -6.435 -11.693 1.00 91.00 76 ARG A O 1
ATOM 636 N N . LEU A 1 77 ? -14.635 -6.990 -11.880 1.00 89.00 77 LEU A N 1
ATOM 637 C CA . LEU A 1 77 ? -14.635 -7.951 -10.770 1.00 89.00 77 LEU A CA 1
ATOM 638 C C . LEU A 1 77 ? -15.012 -7.291 -9.437 1.00 89.00 77 LEU A C 1
ATOM 640 O O . LEU A 1 77 ? -15.849 -7.808 -8.700 1.00 89.00 77 LEU A O 1
ATOM 644 N N . MET A 1 78 ? -14.444 -6.117 -9.145 1.00 87.31 78 MET A N 1
ATOM 645 C CA . MET A 1 78 ? -14.760 -5.362 -7.928 1.00 87.31 78 MET A CA 1
ATOM 646 C C . MET A 1 78 ? -16.191 -4.814 -7.898 1.00 87.31 78 MET A C 1
ATOM 648 O O . MET A 1 78 ? -16.676 -4.478 -6.822 1.00 87.31 78 MET A O 1
ATOM 652 N N . ARG A 1 79 ? -16.880 -4.697 -9.038 1.00 84.06 79 ARG A N 1
ATOM 653 C CA . ARG A 1 79 ? -18.291 -4.293 -9.063 1.00 84.06 79 ARG A CA 1
ATOM 654 C C . ARG A 1 79 ? -19.192 -5.435 -8.592 1.00 84.06 79 ARG A C 1
ATOM 656 O O . ARG A 1 79 ? -20.021 -5.228 -7.708 1.00 84.06 79 ARG A O 1
ATOM 663 N N . ASP A 1 80 ? -19.020 -6.620 -9.167 1.00 82.00 80 ASP A N 1
ATOM 664 C CA . ASP A 1 80 ? -20.012 -7.689 -9.040 1.00 82.00 80 ASP A CA 1
ATOM 665 C C . ASP A 1 80 ? -19.754 -8.593 -7.825 1.00 82.00 80 ASP A C 1
ATOM 667 O O . ASP A 1 80 ? -20.695 -8.982 -7.129 1.00 82.00 80 ASP A O 1
ATOM 671 N N . GLU A 1 81 ? -18.490 -8.899 -7.515 1.00 83.25 81 GLU A N 1
ATOM 672 C CA . GLU A 1 81 ? -18.144 -9.830 -6.431 1.00 83.25 81 GLU A CA 1
ATOM 673 C C . GLU A 1 81 ? -18.526 -9.318 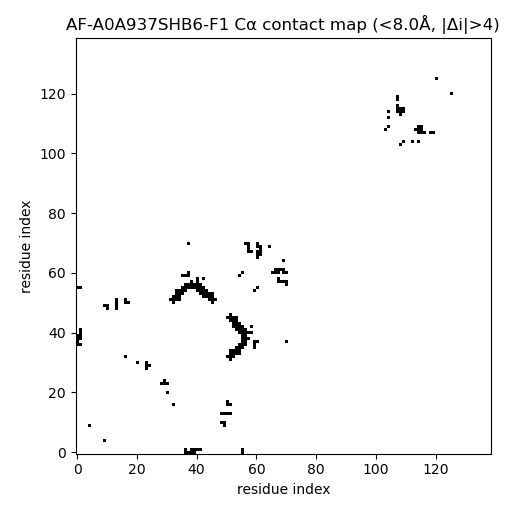-5.031 1.00 83.25 81 GLU A C 1
ATOM 675 O O . GLU A 1 81 ? -19.168 -10.054 -4.271 1.00 83.25 81 GLU A O 1
ATOM 680 N N . PRO A 1 82 ? -18.253 -8.053 -4.654 1.00 82.81 82 PRO A N 1
ATOM 681 C CA . PRO A 1 82 ? -18.652 -7.558 -3.338 1.00 82.81 82 PRO A CA 1
ATO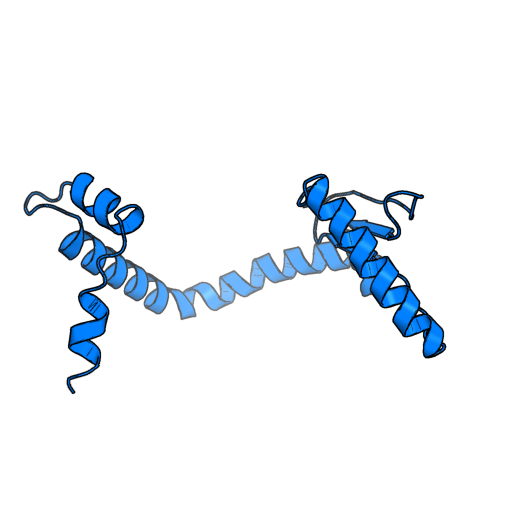M 682 C C . PRO A 1 82 ? -20.171 -7.536 -3.144 1.00 82.81 82 PRO A C 1
ATOM 684 O O . PRO A 1 82 ? -20.654 -7.753 -2.032 1.00 82.81 82 PRO A O 1
ATOM 687 N N . ALA A 1 83 ? -20.943 -7.306 -4.213 1.00 82.12 83 ALA A N 1
ATOM 688 C CA . ALA A 1 83 ? -22.402 -7.313 -4.151 1.00 82.12 83 ALA A CA 1
ATOM 689 C C . ALA A 1 83 ? -22.952 -8.710 -3.818 1.00 82.12 83 ALA A C 1
ATOM 691 O O . ALA A 1 83 ? -23.848 -8.825 -2.976 1.00 82.12 83 ALA A O 1
ATOM 692 N N . LYS A 1 84 ? -22.369 -9.771 -4.396 1.00 85.25 84 LYS A N 1
ATOM 693 C CA . LYS A 1 84 ? -22.740 -11.169 -4.108 1.00 85.25 84 LYS A CA 1
ATOM 694 C C . LYS A 1 84 ? -22.529 -11.526 -2.641 1.00 85.25 84 LYS A C 1
ATOM 696 O O . LYS A 1 84 ? -23.350 -12.210 -2.033 1.00 85.25 84 LYS A O 1
ATOM 701 N N . HIS A 1 85 ? -21.444 -11.034 -2.052 1.00 85.56 85 HIS A N 1
ATOM 702 C CA . HIS A 1 85 ? -21.079 -11.379 -0.685 1.00 85.56 85 HIS A CA 1
ATOM 703 C C . HIS A 1 85 ? -21.633 -10.430 0.381 1.00 85.56 85 HIS A C 1
ATOM 705 O O . HIS A 1 85 ? -21.643 -10.788 1.560 1.00 85.56 85 HIS A O 1
ATOM 711 N N . ARG A 1 86 ? -22.155 -9.256 0.000 1.00 85.62 86 ARG A N 1
ATOM 712 C CA . ARG A 1 86 ? -22.707 -8.270 0.943 1.00 85.62 86 ARG A CA 1
ATOM 713 C C . ARG A 1 86 ? -23.745 -8.884 1.881 1.00 85.62 86 ARG A C 1
ATOM 715 O O . ARG A 1 86 ? -23.648 -8.692 3.085 1.00 85.62 86 ARG A O 1
ATOM 722 N N . ARG A 1 87 ? -24.698 -9.665 1.355 1.00 86.44 87 ARG A N 1
ATOM 723 C CA . ARG A 1 87 ? -25.740 -10.315 2.176 1.00 86.44 87 ARG A CA 1
ATOM 724 C C . ARG A 1 87 ? -25.159 -11.294 3.197 1.00 86.44 87 ARG A C 1
ATOM 726 O O . ARG A 1 87 ? -25.662 -11.377 4.308 1.00 86.44 87 ARG A O 1
ATOM 733 N N . LYS A 1 88 ? -24.086 -12.003 2.833 1.00 92.06 88 LYS A N 1
ATOM 734 C CA . LYS A 1 88 ? -23.401 -12.953 3.719 1.00 92.06 88 LYS A CA 1
ATOM 735 C C . LYS A 1 88 ? -22.695 -12.242 4.875 1.00 92.06 88 LYS A C 1
ATOM 737 O O . LYS A 1 88 ? -22.694 -12.754 5.988 1.00 92.06 88 LYS A O 1
ATOM 742 N N . TYR A 1 89 ? -22.086 -11.086 4.611 1.00 90.44 89 TYR A N 1
ATOM 743 C CA . TYR A 1 89 ? -21.287 -10.362 5.603 1.00 90.44 89 TYR A CA 1
ATOM 744 C C . TYR A 1 89 ? -22.059 -9.288 6.375 1.00 90.44 89 TYR A C 1
ATOM 746 O O . TYR A 1 89 ? -21.577 -8.862 7.421 1.00 90.44 89 TYR A O 1
ATOM 754 N N . ALA A 1 90 ? -23.248 -8.884 5.914 1.00 93.56 90 ALA A N 1
ATOM 755 C CA . ALA A 1 90 ? -24.061 -7.861 6.571 1.00 93.56 90 ALA A CA 1
ATOM 756 C C . ALA A 1 90 ? -24.324 -8.157 8.063 1.00 93.56 90 ALA A C 1
ATOM 758 O O . ALA A 1 90 ? -24.010 -7.292 8.873 1.00 93.56 90 ALA A O 1
ATOM 759 N N . PRO A 1 91 ? -24.732 -9.375 8.484 1.00 95.94 91 PRO A N 1
ATOM 760 C CA . PRO A 1 91 ? -24.957 -9.641 9.908 1.00 95.94 91 PRO A CA 1
ATOM 761 C C . PRO A 1 91 ? -23.691 -9.488 10.763 1.00 95.94 91 PRO A C 1
ATOM 763 O O . PRO A 1 91 ? -23.738 -8.971 11.876 1.00 95.94 91 PRO A O 1
ATOM 766 N N . ALA A 1 92 ? -22.537 -9.920 10.242 1.00 95.69 92 ALA A N 1
ATOM 767 C CA . ALA A 1 92 ? -21.261 -9.790 10.944 1.00 95.69 92 ALA A CA 1
ATOM 768 C C . ALA A 1 92 ? -20.801 -8.325 11.031 1.00 95.69 92 ALA A C 1
ATOM 770 O O . ALA A 1 92 ? -20.211 -7.925 12.036 1.00 95.69 92 ALA A O 1
ATOM 771 N N . TRP A 1 93 ? -21.086 -7.537 9.993 1.00 94.06 93 TRP A N 1
ATOM 772 C CA . TRP A 1 93 ? -20.832 -6.101 9.949 1.00 94.06 93 TRP A CA 1
ATOM 773 C C . TRP A 1 93 ? -21.701 -5.342 10.957 1.00 94.06 93 TRP A C 1
ATOM 775 O O . TRP A 1 93 ? -21.163 -4.601 11.776 1.00 94.06 93 TRP A O 1
ATOM 785 N N . ASP A 1 94 ? -23.009 -5.594 10.973 1.00 97.06 94 ASP A N 1
ATOM 786 C CA . ASP A 1 94 ? -23.948 -4.954 11.901 1.00 97.06 94 ASP A CA 1
ATOM 787 C C . ASP A 1 94 ? -23.612 -5.307 13.356 1.00 97.06 94 ASP A C 1
ATOM 789 O O . ASP A 1 94 ? -23.560 -4.439 14.228 1.00 97.06 94 ASP A O 1
ATOM 793 N N . ALA A 1 95 ? -23.267 -6.572 13.618 1.00 97.19 95 ALA A N 1
ATOM 794 C CA . ALA A 1 95 ? -22.781 -6.993 14.927 1.00 97.19 95 ALA A CA 1
ATOM 795 C C . ALA A 1 95 ? -21.472 -6.285 15.322 1.00 97.19 95 ALA A C 1
ATOM 797 O O . ALA A 1 95 ? -21.268 -5.992 16.499 1.00 97.19 95 ALA A O 1
ATOM 798 N N . ALA A 1 96 ? -20.571 -6.016 14.369 1.00 97.19 96 ALA A N 1
ATOM 799 C CA . ALA A 1 96 ? -19.340 -5.276 14.638 1.00 97.19 96 A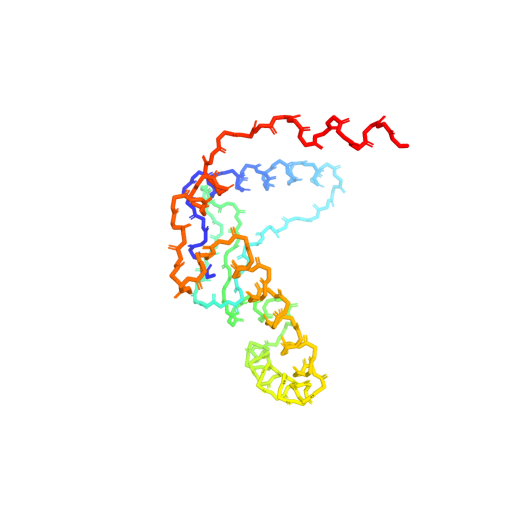LA A CA 1
ATOM 800 C C . ALA A 1 96 ? -19.613 -3.803 14.955 1.00 97.19 96 ALA A C 1
ATOM 802 O O . ALA A 1 96 ? -19.041 -3.296 15.918 1.00 97.19 96 ALA A O 1
ATOM 803 N N . ILE A 1 97 ? -20.520 -3.156 14.215 1.00 97.69 97 ILE A N 1
ATOM 804 C CA . ILE A 1 97 ? -20.977 -1.794 14.517 1.00 97.69 97 ILE A CA 1
ATOM 805 C C . ILE A 1 97 ? -21.530 -1.742 15.938 1.00 97.69 97 ILE A C 1
ATOM 807 O O . ILE A 1 97 ? -21.029 -0.968 16.742 1.00 97.69 97 ILE A O 1
ATOM 811 N N . ASN A 1 98 ? -22.482 -2.612 16.281 1.00 97.88 98 ASN A N 1
ATOM 812 C CA . ASN A 1 98 ? -23.108 -2.594 17.604 1.00 97.88 98 ASN A CA 1
ATOM 813 C C . ASN A 1 98 ? -22.090 -2.774 18.734 1.00 97.88 98 ASN A C 1
ATOM 815 O O . ASN A 1 98 ? -22.152 -2.053 19.727 1.00 97.88 98 ASN A O 1
ATOM 819 N N . ARG A 1 99 ? -21.124 -3.692 18.580 1.00 97.88 99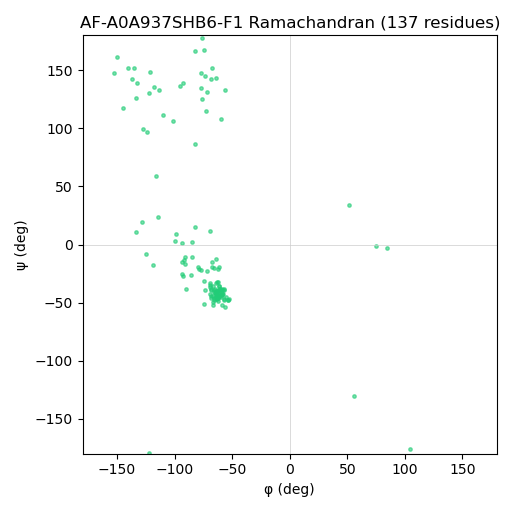 ARG A N 1
ATOM 820 C CA . ARG A 1 99 ? -20.056 -3.872 19.577 1.00 97.88 99 ARG A CA 1
ATOM 821 C C . ARG A 1 99 ? -19.196 -2.621 19.729 1.00 97.88 99 ARG A C 1
ATOM 823 O O . ARG A 1 99 ? -18.969 -2.197 20.855 1.00 97.88 99 ARG A O 1
ATOM 830 N N . PHE A 1 100 ? -18.736 -2.030 18.627 1.00 97.19 100 PHE A N 1
ATOM 831 C CA . PHE A 1 100 ? -17.880 -0.843 18.690 1.00 97.19 100 PHE A CA 1
ATOM 832 C C . PHE A 1 100 ? -18.635 0.388 19.187 1.00 97.19 100 PHE A C 1
ATOM 834 O O . PHE A 1 100 ? -18.079 1.170 19.949 1.00 97.19 100 PHE A O 1
ATOM 841 N N . THR A 1 101 ? -19.906 0.547 18.818 1.00 97.19 101 THR A N 1
ATOM 842 C CA . THR A 1 101 ? -20.763 1.609 19.350 1.00 97.19 101 THR A CA 1
ATOM 843 C C . THR A 1 101 ? -20.988 1.427 20.845 1.00 97.19 101 THR A C 1
ATOM 845 O O . THR A 1 101 ? -20.841 2.394 21.582 1.00 97.19 101 THR A O 1
ATOM 848 N N . HIS A 1 102 ? -21.285 0.210 21.310 1.00 97.06 102 HIS A N 1
ATOM 849 C CA . HIS A 1 102 ? -21.430 -0.069 22.738 1.00 97.06 102 HIS A CA 1
ATOM 850 C C . HIS A 1 102 ? -20.145 0.260 23.505 1.00 97.06 102 HIS A C 1
ATOM 852 O O . HIS A 1 102 ? -20.184 1.027 24.461 1.00 97.06 102 HIS A O 1
ATOM 858 N N . GLU A 1 103 ? -19.003 -0.267 23.057 1.00 96.62 103 GLU A N 1
ATOM 859 C CA . GLU A 1 103 ? -17.699 -0.001 23.673 1.00 96.62 103 GLU A CA 1
ATOM 860 C C . GLU A 1 103 ? -17.370 1.498 23.670 1.00 96.62 103 GLU A C 1
ATOM 862 O O . GLU A 1 103 ? -16.840 2.018 24.651 1.00 96.62 103 GLU A O 1
ATOM 867 N N . PHE A 1 104 ? -17.718 2.219 22.601 1.00 96.94 104 PHE A N 1
ATOM 868 C CA . PHE A 1 104 ? -17.504 3.659 22.521 1.00 96.94 104 PHE A CA 1
ATOM 869 C C . PHE A 1 104 ? -18.394 4.441 23.493 1.00 96.94 104 PHE A C 1
ATOM 871 O O . PHE A 1 104 ? -17.899 5.320 24.194 1.00 96.94 104 PHE A O 1
ATOM 878 N N . VAL A 1 105 ? -19.688 4.120 23.562 1.00 97.06 105 VAL A N 1
ATOM 879 C CA . VAL A 1 105 ? -20.636 4.785 24.469 1.00 97.06 105 VAL A CA 1
ATOM 880 C C . VAL A 1 105 ? -20.252 4.535 25.924 1.00 97.06 105 VAL A C 1
ATOM 882 O O . VAL A 1 105 ? -20.187 5.477 26.706 1.00 97.06 105 VAL A O 1
ATOM 885 N N . GLU A 1 106 ? -19.932 3.290 26.273 1.00 96.06 106 GLU A N 1
ATOM 886 C CA . GLU A 1 106 ? -19.533 2.909 27.630 1.00 96.06 106 GLU A CA 1
ATOM 887 C C . GLU A 1 106 ? -18.250 3.623 2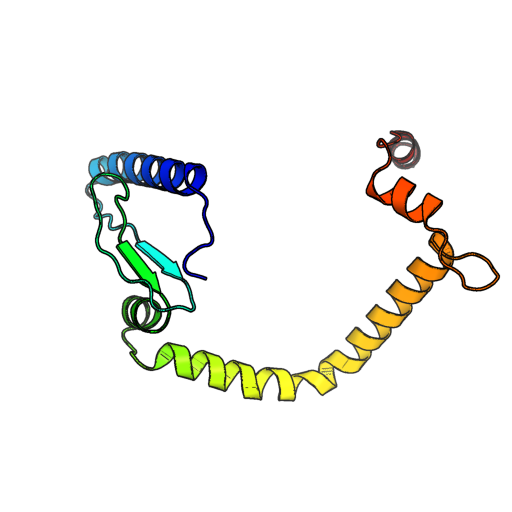8.077 1.00 96.06 106 GLU A C 1
ATOM 889 O O . GLU A 1 106 ? -18.143 4.082 29.216 1.00 96.06 106 GLU A O 1
ATOM 894 N N . ASN A 1 107 ? -17.265 3.745 27.182 1.00 96.12 107 ASN A N 1
ATOM 895 C CA . ASN A 1 107 ? -15.959 4.278 27.553 1.00 96.12 107 ASN A CA 1
ATOM 896 C C . ASN A 1 107 ? -15.814 5.786 27.344 1.00 96.12 107 ASN A C 1
ATOM 898 O O . ASN A 1 107 ? -15.018 6.393 28.058 1.00 96.12 107 ASN A O 1
ATOM 902 N N . PHE A 1 108 ? -16.541 6.401 26.413 1.00 97.12 108 PHE A N 1
ATOM 903 C CA . PHE A 1 108 ? -16.270 7.771 25.958 1.00 97.12 108 PHE A CA 1
ATOM 904 C C . PHE A 1 108 ? -17.507 8.669 25.878 1.00 97.12 108 PHE A C 1
ATOM 906 O O . PHE A 1 108 ? -17.410 9.763 25.329 1.00 97.12 108 PHE A O 1
ATOM 913 N N . CYS A 1 109 ? -18.662 8.255 26.402 1.00 97.19 109 CYS A N 1
ATOM 914 C CA . CYS A 1 109 ? -19.839 9.118 26.505 1.00 97.19 109 CYS A CA 1
ATOM 915 C C . CYS A 1 109 ? -20.295 9.267 27.961 1.00 97.19 109 CYS A C 1
ATOM 917 O O . CYS A 1 109 ? -20.154 8.363 28.782 1.00 97.19 109 CYS A O 1
ATOM 919 N N . PHE A 1 110 ? -20.866 10.424 28.280 1.00 96.19 110 PHE A N 1
ATOM 920 C CA . PHE A 1 110 ? -21.558 10.667 29.539 1.00 96.19 110 PHE A CA 1
ATOM 921 C C . PHE A 1 110 ? -22.931 9.975 29.552 1.00 96.19 110 PHE A C 1
ATOM 923 O O . PHE A 1 110 ? -23.467 9.589 28.513 1.00 96.19 110 PHE A O 1
ATOM 930 N N . SER A 1 111 ? -23.563 9.885 30.728 1.00 93.69 111 SER A N 1
ATOM 931 C CA . SER A 1 111 ? -24.900 9.283 30.893 1.00 93.69 111 SER A CA 1
ATOM 932 C C . SER A 1 111 ? -26.015 9.995 30.116 1.00 93.69 111 SER A C 1
ATOM 934 O O . SER A 1 111 ? -27.056 9.400 29.855 1.00 93.69 111 SER A O 1
ATOM 936 N N . ASN A 1 112 ? -25.800 11.253 29.720 1.00 95.12 112 ASN A N 1
ATOM 937 C CA . ASN A 1 112 ? -26.710 12.017 28.863 1.00 95.12 112 ASN A CA 1
ATOM 938 C C . ASN A 1 112 ? -26.493 11.766 27.355 1.00 95.12 112 ASN A C 1
ATOM 940 O O . ASN A 1 112 ? -27.156 12.401 26.540 1.00 95.12 112 ASN A O 1
ATOM 944 N N . GLY A 1 113 ? -25.564 10.880 26.983 1.00 91.31 113 GLY A N 1
ATOM 945 C CA . GLY A 1 113 ? -25.263 10.521 25.597 1.00 91.31 113 GLY A CA 1
ATOM 946 C C . GLY A 1 113 ? -24.286 11.454 24.874 1.00 91.31 113 GLY A C 1
ATOM 947 O O . GLY A 1 113 ? -23.929 11.171 23.733 1.00 91.31 113 GLY A O 1
ATOM 948 N N . ASN A 1 114 ? -23.819 12.537 25.506 1.00 97.06 114 ASN A N 1
ATOM 949 C CA . ASN A 1 114 ? -22.793 13.402 24.921 1.00 97.06 114 ASN A CA 1
ATOM 950 C C . ASN A 1 114 ? -21.401 12.771 25.040 1.00 97.06 114 ASN A C 1
ATOM 952 O O . ASN A 1 114 ? -21.097 12.105 26.028 1.00 97.06 114 ASN A O 1
ATOM 956 N N . ILE A 1 115 ? -20.537 13.030 24.058 1.00 97.19 115 ILE A N 1
ATOM 957 C CA . ILE A 1 115 ? -19.158 12.528 24.045 1.00 97.19 115 ILE A CA 1
ATOM 958 C C . ILE A 1 115 ? -18.319 13.264 25.098 1.00 97.19 115 ILE A C 1
ATOM 960 O O . ILE A 1 115 ? -18.290 14.496 25.133 1.00 97.19 115 ILE A O 1
ATOM 964 N N . ASP A 1 116 ? -17.590 12.501 25.907 1.00 97.44 116 ASP A N 1
ATOM 965 C CA . ASP A 1 116 ? -16.524 12.986 26.779 1.00 97.44 116 ASP A CA 1
ATOM 966 C C . ASP A 1 116 ? -15.228 13.137 25.966 1.00 97.44 116 ASP A C 1
ATOM 968 O O . ASP A 1 116 ? -14.402 12.224 25.845 1.00 97.44 116 ASP A O 1
ATOM 972 N N . TRP A 1 117 ? -15.079 14.308 25.343 1.00 96.69 117 TRP A N 1
ATOM 973 C CA . TRP A 1 117 ? -13.926 14.616 24.498 1.00 96.69 117 TRP A CA 1
ATOM 974 C C . TRP A 1 117 ? -12.610 14.645 25.272 1.00 96.69 117 TRP A C 1
ATOM 976 O O . TRP A 1 117 ? -11.584 14.255 24.716 1.00 96.69 117 TRP A O 1
ATOM 986 N N . GLU A 1 118 ? -12.622 15.069 26.536 1.00 96.56 118 GLU A N 1
ATOM 987 C CA . GLU A 1 118 ? -11.410 15.112 27.356 1.00 96.56 118 GLU A CA 1
ATOM 988 C C . GLU A 1 118 ? -10.885 13.700 27.602 1.00 96.56 118 GLU A C 1
ATOM 990 O O . GLU A 1 118 ? -9.714 13.420 27.329 1.00 96.56 118 GLU A O 1
ATOM 995 N N . LYS A 1 119 ? -11.765 12.775 28.004 1.00 95.31 119 LYS A N 1
ATOM 996 C CA . LYS A 1 119 ? -11.409 11.366 28.198 1.00 95.31 119 LYS A CA 1
ATOM 997 C C . LYS A 1 119 ? -10.939 10.703 26.906 1.00 95.31 119 LYS A C 1
ATOM 999 O O . LYS A 1 119 ? -9.954 9.961 26.922 1.00 95.31 119 LYS A O 1
ATOM 1004 N N . LEU A 1 120 ? -11.599 10.977 25.777 1.00 95.56 120 LEU A N 1
ATOM 1005 C CA . LEU A 1 120 ? -11.187 10.438 24.479 1.00 95.56 120 LEU A CA 1
ATOM 1006 C C . LEU A 1 120 ? -9.800 10.950 24.064 1.00 95.56 120 LEU A C 1
ATOM 1008 O O . LEU A 1 120 ? -8.947 10.155 23.667 1.00 95.56 120 LEU A O 1
ATOM 1012 N N . VAL A 1 121 ? -9.546 12.256 24.188 1.00 95.75 121 VAL A N 1
ATOM 1013 C CA . VAL A 1 121 ? -8.243 12.859 23.867 1.00 95.75 121 VAL A CA 1
ATOM 1014 C C . VAL A 1 121 ? -7.156 12.336 24.805 1.00 95.75 121 VAL A C 1
ATOM 1016 O O . VAL A 1 121 ? -6.068 11.990 24.344 1.00 95.75 121 VAL A O 1
ATOM 1019 N N . GLN A 1 122 ? -7.450 12.199 26.098 1.00 95.56 122 GLN A N 1
ATOM 1020 C CA . GLN A 1 122 ? -6.528 11.602 27.060 1.00 95.56 122 GLN A CA 1
ATOM 1021 C C . GLN A 1 122 ? -6.195 10.148 26.700 1.00 95.56 122 GLN A C 1
ATOM 1023 O O . GLN A 1 122 ? -5.042 9.740 26.819 1.00 95.56 122 GLN A O 1
ATOM 1028 N N . PHE A 1 123 ? -7.165 9.372 26.213 1.00 93.44 123 PHE A N 1
ATOM 1029 C CA . PHE A 1 123 ? -6.936 7.996 25.775 1.00 93.44 123 PHE A CA 1
ATOM 1030 C C . PHE A 1 123 ? -6.030 7.903 24.534 1.00 93.44 123 PHE A C 1
ATOM 1032 O O . PHE A 1 123 ? -5.123 7.071 24.509 1.00 93.44 123 PHE A O 1
ATOM 1039 N N . VAL A 1 124 ? -6.244 8.741 23.512 1.00 93.62 124 VAL A N 1
ATOM 1040 C CA . VAL A 1 124 ? -5.494 8.648 22.239 1.00 93.62 124 VAL A CA 1
ATOM 1041 C C . VAL A 1 124 ? -4.153 9.387 22.246 1.00 93.62 124 VAL A C 1
ATOM 1043 O O . VAL A 1 124 ? -3.250 9.008 21.500 1.00 93.62 124 VAL A O 1
ATOM 1046 N N . SER A 1 125 ? -4.012 10.418 23.082 1.00 93.88 125 SER A N 1
ATOM 1047 C CA . SER A 1 125 ? -2.858 11.331 23.079 1.00 93.88 125 SER A CA 1
ATOM 1048 C C . SER A 1 125 ? -2.152 11.445 24.430 1.00 93.88 125 SER A C 1
ATOM 1050 O O . SER A 1 125 ? -1.098 12.077 24.512 1.00 93.88 125 SER A O 1
ATOM 1052 N N . GLY A 1 126 ? -2.712 10.871 25.497 1.00 92.81 126 GLY A N 1
ATOM 1053 C CA . GLY A 1 126 ? -2.104 10.906 26.821 1.00 92.81 126 GLY A CA 1
ATOM 1054 C C . GLY A 1 126 ? -0.812 10.094 26.891 1.00 92.81 126 GLY A C 1
ATOM 1055 O O . GLY A 1 126 ? -0.616 9.105 26.179 1.00 92.81 126 GLY A O 1
ATOM 1056 N N . THR A 1 127 ? 0.085 10.499 27.786 1.00 91.25 127 THR A N 1
ATOM 1057 C CA . THR A 1 127 ? 1.295 9.733 28.092 1.00 91.25 127 THR A CA 1
ATOM 1058 C C . THR A 1 127 ? 0.910 8.319 28.526 1.00 91.25 127 THR A C 1
ATOM 1060 O O . THR A 1 127 ? 0.019 8.136 29.354 1.00 91.25 127 THR A O 1
ATOM 1063 N N . LYS A 1 128 ? 1.581 7.298 27.980 1.00 79.38 128 LYS A N 1
ATOM 1064 C CA . LYS A 1 128 ? 1.327 5.905 28.369 1.00 79.38 128 LYS A CA 1
ATOM 1065 C C . LYS A 1 128 ? 1.602 5.719 29.863 1.00 79.38 128 LYS A C 1
ATOM 1067 O O . LYS A 1 128 ? 2.760 5.663 30.272 1.00 79.38 128 LYS A O 1
ATOM 1072 N N . ASN A 1 129 ? 0.553 5.549 30.663 1.00 67.25 129 ASN A N 1
ATOM 1073 C CA . ASN A 1 129 ? 0.695 5.079 32.036 1.00 67.25 129 ASN A CA 1
ATOM 1074 C C . ASN A 1 129 ? 1.049 3.582 32.014 1.00 67.25 129 ASN A C 1
ATOM 1076 O O . ASN A 1 129 ? 0.256 2.742 31.589 1.00 67.25 129 ASN A O 1
ATOM 1080 N N . ASN A 1 130 ? 2.252 3.237 32.480 1.00 58.12 130 ASN A N 1
ATOM 1081 C CA . ASN A 1 130 ? 2.789 1.867 32.524 1.00 58.12 130 ASN A CA 1
ATOM 1082 C C . ASN A 1 130 ? 2.094 0.939 33.550 1.00 58.12 130 ASN A C 1
ATOM 1084 O O . ASN A 1 130 ? 2.575 -0.157 33.825 1.00 58.12 130 ASN A O 1
ATOM 1088 N N . GLU A 1 131 ? 0.962 1.331 34.131 1.00 56.47 131 GLU A N 1
ATOM 1089 C CA . GLU A 1 131 ? 0.303 0.564 35.196 1.00 56.47 131 GLU A CA 1
ATOM 1090 C C . GLU A 1 131 ? -0.508 -0.636 34.671 1.00 56.47 131 GLU A C 1
ATOM 1092 O O . GLU A 1 131 ? -0.720 -1.618 35.388 1.00 56.47 131 GLU A O 1
ATOM 1097 N N . ALA A 1 132 ? -0.895 -0.632 33.390 1.00 50.81 132 ALA A N 1
ATOM 1098 C CA . ALA A 1 132 ? -1.664 -1.725 32.786 1.00 50.81 132 ALA A CA 1
ATOM 1099 C C . ALA A 1 132 ? -0.844 -3.017 32.567 1.00 50.81 132 ALA A C 1
ATOM 1101 O O . ALA A 1 132 ? -1.409 -4.113 32.524 1.00 50.81 132 ALA A O 1
ATOM 1102 N N . THR A 1 133 ? 0.487 -2.936 32.475 1.00 48.28 133 THR A N 1
ATOM 1103 C CA . THR A 1 133 ? 1.369 -4.112 32.339 1.00 48.28 133 THR A CA 1
ATOM 1104 C C . THR A 1 133 ? 1.634 -4.825 33.668 1.00 48.28 133 THR A C 1
ATOM 1106 O O . THR A 1 133 ? 1.969 -6.010 33.658 1.00 48.28 133 THR A O 1
ATOM 1109 N N . ALA A 1 134 ? 1.416 -4.174 34.816 1.00 45.31 134 ALA A N 1
ATOM 1110 C CA . ALA A 1 134 ? 1.645 -4.778 36.131 1.00 45.31 134 ALA A CA 1
ATOM 1111 C C . ALA A 1 134 ? 0.560 -5.800 36.531 1.00 45.31 134 ALA A C 1
ATOM 1113 O O . ALA A 1 134 ? 0.863 -6.792 37.194 1.00 45.31 134 ALA A O 1
ATOM 1114 N N . LYS A 1 135 ? -0.694 -5.621 36.085 1.00 47.84 135 LYS A N 1
ATOM 1115 C CA . LYS A 1 135 ? -1.803 -6.541 36.414 1.00 47.84 135 LYS A CA 1
ATOM 1116 C C . LYS A 1 135 ? -1.797 -7.850 35.613 1.00 47.84 135 LYS A C 1
ATOM 1118 O O . LYS A 1 135 ? -2.347 -8.837 36.088 1.00 47.84 135 LYS A O 1
ATOM 1123 N N . LYS A 1 136 ? -1.140 -7.906 34.445 1.00 46.62 136 LYS A N 1
ATOM 1124 C CA . LYS A 1 136 ? -1.031 -9.140 33.631 1.00 46.62 136 LYS A CA 1
ATOM 1125 C C . LYS A 1 136 ? 0.119 -10.073 34.031 1.00 46.62 136 LYS A C 1
ATOM 1127 O O . LYS A 1 136 ? 0.144 -11.202 33.569 1.00 46.62 136 LYS A O 1
ATOM 1132 N N . ARG A 1 137 ? 1.047 -9.634 34.890 1.00 47.66 137 ARG A N 1
ATOM 1133 C CA . ARG A 1 137 ? 2.171 -10.458 35.387 1.00 47.66 137 ARG A CA 1
ATOM 1134 C C . ARG A 1 137 ? 1.896 -11.171 36.720 1.00 47.66 137 ARG A C 1
ATOM 1136 O O . ARG A 1 137 ? 2.785 -11.836 37.232 1.00 47.66 137 ARG A O 1
ATOM 1143 N N . LYS A 1 138 ? 0.695 -11.017 37.290 1.00 45.88 138 LYS A N 1
ATOM 1144 C CA . LYS A 1 138 ? 0.291 -11.619 38.577 1.00 45.88 138 LYS A CA 1
ATOM 1145 C C . LYS A 1 138 ? -0.830 -12.666 38.449 1.00 45.88 138 LYS A C 1
ATOM 1147 O O . LYS A 1 138 ? -1.552 -12.893 39.415 1.00 45.88 138 LYS A O 1
ATOM 1152 N N . LYS A 1 139 ? -0.992 -13.287 37.281 1.00 37.91 139 LYS A N 1
ATOM 1153 C CA . LYS A 1 139 ? -1.838 -14.474 37.109 1.00 37.91 139 LYS A CA 1
ATOM 1154 C C . LYS A 1 139 ? -1.023 -15.597 36.501 1.00 37.91 139 LYS A C 1
ATOM 1156 O O . LYS A 1 139 ? -0.237 -15.276 35.583 1.00 37.91 139 LYS A O 1
#

Nearest PDB structures (foldseek):
  4jix-assembly1_A  TM=3.324E-01  e=4.442E+00  Methanocaldococcus jannaschii DSM 2661
  4jix-assembly1_B  TM=2.546E-01  e=5.069E+00  Methanocaldococcus jannaschii DSM 2661
  8exr-assembly1_A  TM=2.131E-01  e=5.069E+00  Staphylococcus aureus

Foldseek 3Di:
DQPPDDPVRQQVVQVVLVVVVVVVVVVVDDDAAEDEECADQDWDAADPRHRHTYGYHQRRCCVVPVDSCVSVVVVVCVVPVCVVCCVVCVVVVVVVVVVVVVVQCVQANDPVGHGNVVSVCCVPPNDDDPPVVVVVVPD